P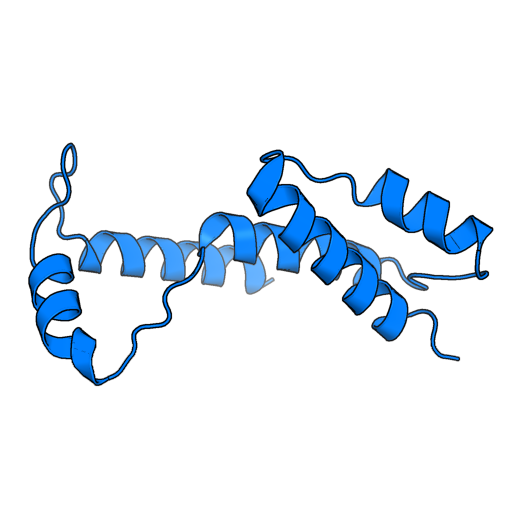rotein AF-A0ABD0RP88-F1 (afdb_monomer)

Radius of gyration: 17.72 Å; Cα contacts (8 Å, |Δi|>4): 78; chains: 1; bounding box: 37×26×50 Å

Foldseek 3Di:
DCAAVVLLVVQLVVQLVCCVPPVDHDSPVSQVVVCVVPNCRRPDPVSSVVSVLSNVCCSQLPDPDDDPVCVVVVVVQQQDADPPGPDGVVVVNVVSVVVSCVVPVD

Secondary structure (DSSP, 8-state):
--SSHHHHHHHHHHHHHHHHHHS---HHHHHHHHHHHSTTSS-SHHHHHHHHHHHHHHHHH------GGGHHHHHHHHTSPPTT-SS-HHHHHHHHHHHHHHHH--

Mean predicted aligned error: 4.16 Å

Solvent-accessible surface area (backbone atoms only — not comparable to full-atom values): 6191 Å² total; per-residue (Å²): 138,80,21,37,74,53,30,36,52,53,52,46,53,55,38,55,55,37,38,73,78,68,75,50,77,56,67,67,63,50,47,52,54,45,34,76,79,39,78,57,36,43,67,46,69,69,49,52,52,48,41,54,51,54,51,51,50,48,71,70,66,58,88,80,84,68,60,76,94,46,41,69,65,48,53,62,51,29,72,35,52,49,94,96,50,95,52,29,41,48,57,53,56,53,51,53,52,56,51,51,54,64,72,74,71,118

Structure (mmCIF, N/CA/C/O backbone):
data_AF-A0ABD0RP88-F1
#
_entry.id   AF-A0ABD0RP88-F1
#
loop_
_atom_site.group_PDB
_atom_site.id
_atom_site.type_symbol
_atom_site.label_atom_id
_atom_site.label_alt_id
_atom_site.label_comp_id
_atom_site.label_asym_id
_atom_site.label_entity_id
_atom_site.label_seq_id
_atom_site.pdbx_PDB_ins_code
_atom_site.Cartn_x
_atom_site.Cartn_y
_atom_site.Cartn_z
_atom_site.occupancy
_atom_site.B_iso_or_equiv
_atom_site.auth_seq_id
_atom_site.auth_comp_id
_atom_site.auth_asym_id
_atom_site.auth_atom_id
_atom_site.pdbx_PDB_model_num
ATOM 1 N N . ALA A 1 1 ? 8.579 10.418 -19.150 1.00 72.56 1 ALA A N 1
ATOM 2 C CA . ALA A 1 1 ? 8.750 8.967 -19.397 1.00 72.56 1 ALA A CA 1
ATOM 3 C C . ALA A 1 1 ? 7.524 8.141 -18.981 1.00 72.56 1 ALA A C 1
ATOM 5 O O . ALA A 1 1 ? 7.123 7.266 -19.740 1.00 72.56 1 ALA A O 1
ATOM 6 N N . GLY A 1 2 ? 6.905 8.421 -17.821 1.00 91.38 2 GLY A N 1
ATOM 7 C CA . GLY A 1 2 ? 5.638 7.782 -17.422 1.00 91.38 2 GLY A CA 1
ATOM 8 C C . GLY A 1 2 ? 5.774 6.317 -16.999 1.00 91.38 2 GLY A C 1
ATOM 9 O O . GLY A 1 2 ? 4.858 5.541 -17.224 1.00 91.38 2 GLY A O 1
ATOM 10 N N . VAL A 1 3 ? 6.935 5.929 -16.458 1.00 95.69 3 VAL A N 1
ATOM 11 C CA . VAL A 1 3 ? 7.241 4.534 -16.088 1.00 95.69 3 VAL A CA 1
ATOM 12 C C . VAL A 1 3 ? 7.748 4.380 -14.646 1.00 95.69 3 VAL A C 1
ATOM 14 O O . VAL A 1 3 ? 7.413 3.396 -14.004 1.00 95.69 3 VAL A O 1
ATOM 17 N N . GLY A 1 4 ? 8.464 5.374 -14.094 1.00 97.25 4 GLY A N 1
ATOM 18 C CA . GLY A 1 4 ? 8.904 5.389 -12.689 1.00 97.25 4 GLY A CA 1
ATOM 19 C C . GLY A 1 4 ? 7.756 5.630 -11.703 1.00 97.25 4 GLY A C 1
ATOM 20 O O . GLY A 1 4 ? 7.083 4.689 -11.302 1.00 97.25 4 GLY A O 1
ATOM 21 N N . ARG A 1 5 ? 7.456 6.899 -11.372 1.00 97.62 5 ARG A N 1
ATOM 22 C CA . ARG A 1 5 ? 6.342 7.263 -10.462 1.00 97.62 5 ARG A CA 1
ATOM 23 C C . ARG A 1 5 ? 4.981 6.699 -10.886 1.00 97.62 5 ARG A C 1
ATOM 25 O O . ARG A 1 5 ? 4.206 6.273 -10.042 1.00 97.62 5 ARG A O 1
ATOM 32 N N . THR A 1 6 ? 4.703 6.670 -12.192 1.00 98.00 6 THR A N 1
ATOM 33 C CA . THR A 1 6 ? 3.498 6.023 -12.739 1.00 98.00 6 THR A CA 1
ATOM 34 C C . THR A 1 6 ? 3.466 4.534 -12.398 1.00 98.00 6 THR A C 1
ATOM 36 O O . THR A 1 6 ? 2.414 4.021 -12.045 1.00 98.00 6 THR A O 1
ATOM 39 N N . GLY A 1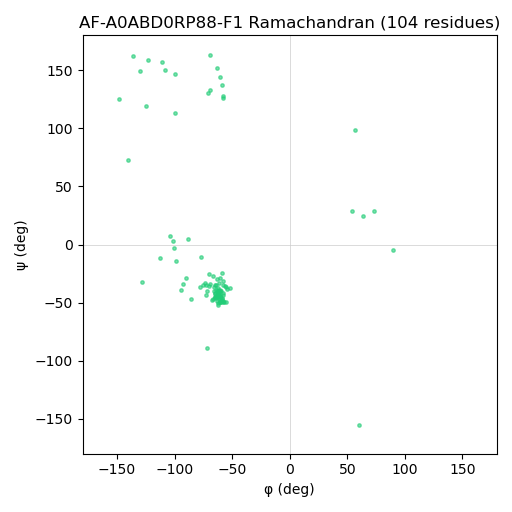 7 ? 4.613 3.850 -12.462 1.00 98.25 7 GLY A N 1
ATOM 40 C CA . GLY A 1 7 ? 4.726 2.459 -12.043 1.00 98.25 7 GLY A CA 1
ATOM 41 C C . GLY A 1 7 ? 4.476 2.274 -10.555 1.00 98.25 7 GLY A C 1
ATOM 42 O O . GLY A 1 7 ? 3.685 1.410 -10.204 1.00 98.25 7 GLY A O 1
ATOM 43 N N . CYS A 1 8 ? 5.054 3.125 -9.701 1.00 98.50 8 CYS A N 1
ATOM 44 C CA . CYS A 1 8 ? 4.785 3.089 -8.261 1.00 98.50 8 CYS A CA 1
ATOM 45 C C . CYS A 1 8 ? 3.289 3.202 -7.962 1.00 98.50 8 CYS A C 1
ATOM 47 O O . CYS A 1 8 ? 2.751 2.367 -7.247 1.00 98.50 8 CYS A O 1
ATOM 49 N N . PHE A 1 9 ? 2.616 4.190 -8.559 1.00 98.50 9 PHE A N 1
ATOM 50 C CA . PHE A 1 9 ? 1.183 4.398 -8.354 1.00 98.50 9 PHE A CA 1
ATOM 51 C C . PHE A 1 9 ? 0.356 3.167 -8.748 1.00 98.50 9 PHE A C 1
ATOM 53 O O . PHE A 1 9 ? -0.459 2.709 -7.956 1.00 98.50 9 PHE A O 1
ATOM 60 N N . ILE A 1 10 ? 0.599 2.601 -9.937 1.00 98.50 10 ILE A N 1
ATOM 61 C CA . ILE A 1 10 ? -0.144 1.428 -10.424 1.00 98.50 10 ILE A CA 1
ATOM 62 C C . ILE A 1 10 ? 0.079 0.212 -9.515 1.00 98.50 10 ILE A C 1
ATOM 64 O O . ILE A 1 10 ? -0.880 -0.474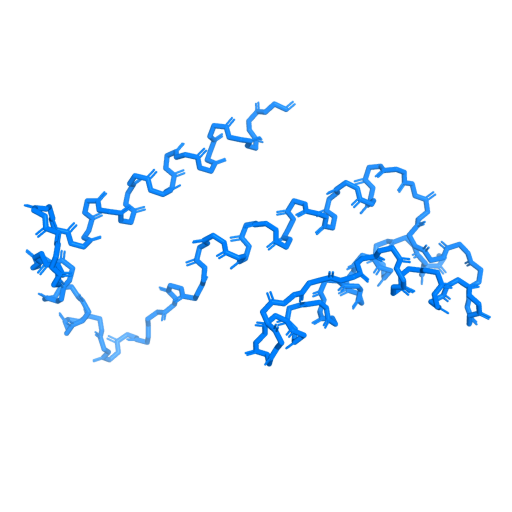 -9.176 1.00 98.50 10 ILE A O 1
ATOM 68 N N . VAL A 1 11 ? 1.327 -0.057 -9.108 1.00 98.62 11 VAL A N 1
ATOM 69 C CA . VAL A 1 11 ? 1.634 -1.212 -8.248 1.00 98.62 11 VAL A CA 1
ATOM 70 C C . VAL A 1 11 ? 0.980 -1.055 -6.879 1.00 98.62 11 VAL A C 1
ATOM 72 O O . VAL A 1 11 ? 0.374 -2.006 -6.393 1.00 98.62 11 VAL A O 1
ATOM 75 N N . ILE A 1 12 ? 1.086 0.128 -6.264 1.00 98.69 12 ILE A N 1
ATOM 76 C CA . ILE A 1 12 ? 0.484 0.395 -4.952 1.00 98.69 12 ILE A CA 1
ATOM 77 C C . ILE A 1 12 ? -1.033 0.215 -5.034 1.00 98.69 12 ILE A C 1
ATOM 79 O O . ILE A 1 12 ? -1.585 -0.537 -4.240 1.00 98.69 12 ILE A O 1
ATOM 83 N N . ASP A 1 13 ? -1.697 0.819 -6.021 1.00 98.62 13 ASP A N 1
ATOM 84 C CA . ASP A 1 13 ? -3.148 0.697 -6.207 1.00 98.62 13 ASP A CA 1
ATOM 85 C C . ASP A 1 13 ? -3.592 -0.769 -6.372 1.00 98.62 13 ASP A C 1
ATOM 87 O O . ASP A 1 13 ? -4.448 -1.260 -5.631 1.00 98.62 13 ASP A O 1
ATOM 91 N N . ALA A 1 14 ? -2.927 -1.515 -7.262 1.00 98.50 14 ALA A N 1
ATOM 92 C CA . ALA A 1 14 ? -3.235 -2.922 -7.496 1.00 98.50 14 ALA A CA 1
ATOM 93 C C . ALA A 1 14 ? -3.018 -3.791 -6.245 1.00 98.50 14 ALA A C 1
ATOM 95 O O . ALA A 1 14 ? -3.805 -4.702 -5.971 1.00 98.50 14 ALA A O 1
ATOM 96 N N . MET A 1 15 ? -1.957 -3.531 -5.478 1.00 98.62 15 MET A N 1
ATOM 97 C CA . MET A 1 15 ? -1.657 -4.290 -4.263 1.00 98.62 15 MET A CA 1
ATOM 98 C C . MET A 1 15 ? -2.572 -3.914 -3.097 1.00 98.62 15 MET A C 1
ATOM 100 O O . MET A 1 15 ? -2.977 -4.807 -2.355 1.00 98.62 15 MET A O 1
ATOM 104 N N . LEU A 1 16 ? -2.975 -2.647 -2.966 1.00 98.12 16 LEU A N 1
ATOM 105 C CA . LEU A 1 16 ? -3.991 -2.236 -1.995 1.00 98.12 16 LEU A CA 1
ATOM 106 C C . LEU A 1 16 ? -5.328 -2.926 -2.271 1.00 98.12 16 LEU A C 1
ATOM 108 O O . LEU A 1 16 ? -5.975 -3.401 -1.336 1.00 98.12 16 LEU A O 1
ATOM 112 N N . GLU A 1 17 ? -5.736 -3.026 -3.538 1.00 98.19 17 GLU A N 1
ATOM 113 C CA . GLU A 1 17 ? -6.949 -3.759 -3.901 1.00 9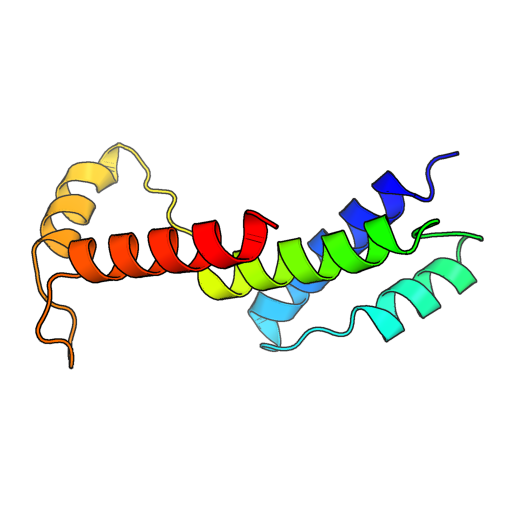8.19 17 GLU A CA 1
ATOM 114 C C . GLU A 1 17 ? -6.810 -5.253 -3.588 1.00 98.19 17 GLU A C 1
ATOM 116 O O . GLU A 1 17 ? -7.681 -5.837 -2.942 1.00 98.19 17 GLU A O 1
ATOM 121 N N . ARG A 1 18 ? -5.673 -5.864 -3.934 1.00 98.06 18 ARG A N 1
ATOM 122 C CA . ARG A 1 18 ? -5.391 -7.267 -3.601 1.00 98.06 18 ARG A CA 1
ATOM 123 C C . ARG A 1 18 ? -5.438 -7.535 -2.095 1.00 98.06 18 ARG A C 1
ATOM 125 O O . ARG A 1 18 ? -6.040 -8.519 -1.667 1.00 98.06 18 ARG A O 1
ATOM 132 N N . MET A 1 19 ? -4.866 -6.658 -1.274 1.00 96.94 19 MET A N 1
ATOM 133 C CA . MET A 1 19 ? -4.875 -6.796 0.187 1.00 96.94 19 MET A CA 1
ATOM 134 C C . MET A 1 19 ? -6.289 -6.800 0.783 1.00 96.94 19 MET A C 1
ATOM 136 O O . MET A 1 19 ? -6.514 -7.430 1.825 1.00 96.94 19 MET A O 1
ATOM 140 N N . LYS A 1 20 ? -7.261 -6.133 0.144 1.00 95.25 20 LYS A N 1
ATOM 141 C CA . LYS A 1 20 ? -8.663 -6.167 0.590 1.00 95.25 20 LYS A CA 1
ATOM 142 C C . LYS A 1 20 ? -9.252 -7.573 0.466 1.00 95.25 20 LYS A C 1
ATOM 144 O O . LYS A 1 20 ? -9.919 -8.008 1.404 1.00 95.25 20 LYS A O 1
ATOM 149 N N . HIS A 1 21 ? -8.954 -8.275 -0.629 1.00 96.06 21 HIS A N 1
ATOM 150 C CA . HIS A 1 21 ? -9.568 -9.566 -0.973 1.00 96.06 21 HIS A CA 1
ATOM 151 C C . HIS A 1 21 ? -8.757 -10.782 -0.518 1.00 96.06 21 HIS A C 1
ATOM 153 O O . HIS A 1 21 ? -9.331 -11.756 -0.042 1.00 96.06 21 HIS A O 1
ATOM 159 N N . GLU A 1 22 ? -7.430 -10.730 -0.632 1.00 96.44 22 GLU A N 1
ATOM 160 C CA . GLU A 1 22 ? -6.562 -11.907 -0.482 1.00 96.44 22 GLU A CA 1
ATOM 161 C C . GLU A 1 22 ? -5.660 -11.864 0.754 1.00 96.44 22 GLU A C 1
ATOM 163 O O . GLU A 1 22 ? -5.030 -12.868 1.074 1.00 96.44 22 GLU A O 1
ATOM 168 N N . LYS A 1 23 ? -5.559 -10.716 1.442 1.00 94.25 23 LYS A N 1
ATOM 169 C CA . LYS A 1 23 ? -4.630 -10.511 2.575 1.00 94.25 23 LYS A CA 1
ATOM 170 C C . LYS A 1 23 ? -3.166 -10.846 2.241 1.00 94.25 23 LYS A C 1
ATOM 172 O O . LYS A 1 23 ? -2.390 -11.206 3.119 1.00 94.25 23 LYS A O 1
ATOM 177 N N . THR A 1 24 ? -2.785 -10.700 0.973 1.00 97.19 24 THR A N 1
ATOM 178 C CA . THR A 1 24 ? -1.428 -10.931 0.465 1.00 97.19 24 THR A CA 1
ATOM 179 C C . THR A 1 24 ? -1.011 -9.816 -0.491 1.00 97.19 24 THR A C 1
ATOM 181 O O . THR A 1 24 ? -1.849 -9.071 -1.004 1.00 97.19 24 THR A O 1
ATOM 184 N N . VAL A 1 25 ? 0.297 -9.708 -0.732 1.00 97.94 25 VAL A N 1
ATOM 185 C CA . VAL A 1 25 ? 0.898 -8.827 -1.742 1.00 97.94 25 VAL A CA 1
ATOM 186 C C . VAL A 1 25 ? 1.876 -9.624 -2.603 1.00 97.94 25 VAL A C 1
ATOM 188 O O . VAL A 1 25 ? 2.506 -10.563 -2.123 1.00 97.94 25 VAL A O 1
ATOM 191 N N . ASP A 1 26 ? 2.024 -9.233 -3.867 1.00 98.38 26 ASP A N 1
ATOM 192 C CA . ASP A 1 26 ? 3.029 -9.770 -4.793 1.00 98.38 26 ASP A CA 1
ATOM 193 C C . ASP A 1 26 ? 3.608 -8.635 -5.642 1.00 98.38 26 ASP A C 1
ATOM 195 O O . ASP A 1 26 ? 3.300 -8.461 -6.824 1.00 98.38 26 ASP A O 1
ATOM 199 N N . ILE A 1 27 ? 4.423 -7.807 -4.993 1.00 98.62 27 ILE A N 1
ATOM 200 C CA . ILE A 1 27 ? 5.040 -6.628 -5.611 1.00 98.62 27 ILE A CA 1
ATOM 201 C C . ILE A 1 27 ? 5.968 -7.062 -6.754 1.00 98.62 27 ILE A C 1
ATOM 203 O O . ILE A 1 27 ? 5.920 -6.495 -7.846 1.00 98.62 27 ILE A O 1
ATOM 207 N N . TYR A 1 28 ? 6.766 -8.111 -6.529 1.00 98.62 28 TYR A N 1
ATOM 208 C CA . TYR A 1 28 ? 7.704 -8.639 -7.517 1.00 98.62 28 TYR A CA 1
ATOM 209 C C . TYR A 1 28 ? 6.988 -9.150 -8.771 1.00 98.62 28 TYR A C 1
ATOM 211 O O . TYR A 1 28 ? 7.329 -8.744 -9.889 1.00 98.62 28 TYR A O 1
ATOM 219 N N . GLY A 1 29 ? 5.986 -10.018 -8.602 1.00 98.50 29 GLY A N 1
ATOM 220 C CA . GLY A 1 29 ? 5.220 -10.569 -9.713 1.00 98.50 29 GLY A CA 1
ATOM 221 C C . GLY A 1 29 ? 4.483 -9.479 -10.486 1.00 98.50 29 GLY A C 1
ATOM 222 O O . GLY A 1 29 ? 4.509 -9.472 -11.721 1.00 98.50 29 GLY A O 1
ATOM 223 N N . HIS A 1 30 ? 3.913 -8.492 -9.787 1.00 98.56 30 HIS A N 1
ATOM 224 C CA . HIS A 1 30 ? 3.202 -7.393 -10.436 1.00 98.56 30 HIS A CA 1
ATOM 225 C C . HIS A 1 30 ? 4.138 -6.480 -11.245 1.00 98.56 30 HIS A C 1
ATOM 227 O O . HIS A 1 30 ? 3.875 -6.224 -12.422 1.00 98.56 30 HIS A O 1
ATOM 233 N N . VAL A 1 31 ? 5.274 -6.053 -10.679 1.00 98.50 31 VAL A N 1
ATOM 234 C CA . VAL A 1 31 ? 6.282 -5.254 -11.406 1.00 98.50 31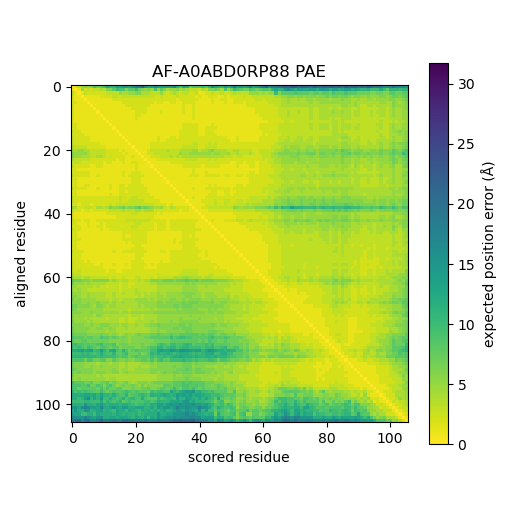 VAL A CA 1
ATOM 235 C C . VAL A 1 31 ? 6.834 -6.025 -12.608 1.00 98.50 31 VAL A C 1
ATOM 237 O O . VAL A 1 31 ? 7.015 -5.449 -13.683 1.00 98.50 31 VAL A O 1
ATOM 240 N N . THR A 1 32 ? 7.054 -7.334 -12.463 1.00 98.44 32 THR A N 1
ATOM 241 C CA . THR A 1 32 ? 7.508 -8.207 -13.556 1.00 98.44 32 THR A CA 1
ATOM 242 C C . THR A 1 32 ? 6.489 -8.244 -14.698 1.00 98.44 32 THR A C 1
ATOM 244 O O . THR A 1 32 ? 6.855 -8.024 -15.855 1.00 98.44 32 THR A O 1
ATOM 247 N N . CYS A 1 33 ? 5.202 -8.428 -14.384 1.00 98.38 33 CYS A N 1
ATOM 248 C CA . CYS A 1 33 ? 4.112 -8.383 -15.363 1.00 98.38 33 CYS A CA 1
ATOM 249 C C . CYS A 1 33 ? 4.023 -7.017 -16.065 1.00 98.38 33 CYS A C 1
ATOM 251 O O . CYS A 1 33 ? 3.924 -6.943 -17.290 1.00 98.38 33 CYS A O 1
ATOM 253 N N . MET A 1 34 ? 4.131 -5.920 -15.314 1.00 98.38 34 MET A N 1
ATOM 254 C CA . MET A 1 34 ? 4.103 -4.570 -15.881 1.00 98.38 34 MET A CA 1
ATOM 255 C C . MET A 1 34 ? 5.268 -4.308 -16.836 1.00 98.38 34 MET A C 1
ATOM 257 O O . MET A 1 34 ? 5.075 -3.688 -17.884 1.00 98.38 34 MET A O 1
ATOM 261 N N . ARG A 1 35 ? 6.470 -4.800 -16.513 1.00 98.19 35 ARG A N 1
ATOM 262 C CA . ARG A 1 35 ? 7.650 -4.664 -17.380 1.00 98.19 35 ARG A CA 1
ATOM 263 C C . ARG A 1 35 ? 7.520 -5.441 -18.690 1.00 98.19 35 ARG A C 1
ATOM 265 O O . ARG A 1 35 ? 8.093 -5.005 -19.682 1.00 98.19 35 ARG A O 1
ATOM 272 N N . ALA A 1 36 ? 6.733 -6.518 -18.721 1.00 98.00 36 ALA A N 1
ATOM 273 C CA . ALA A 1 36 ? 6.400 -7.221 -19.961 1.00 98.00 36 ALA A CA 1
ATOM 274 C C . ALA A 1 36 ? 5.461 -6.411 -20.878 1.00 98.00 36 ALA A C 1
ATOM 276 O O . ALA A 1 36 ? 5.477 -6.600 -22.091 1.00 98.00 36 ALA A O 1
ATOM 277 N N . GLN A 1 37 ? 4.660 -5.497 -20.318 1.00 97.12 37 GLN A N 1
ATOM 278 C CA . GLN A 1 37 ? 3.731 -4.645 -21.076 1.00 97.12 37 GLN A CA 1
ATOM 279 C C . GLN A 1 37 ? 4.356 -3.301 -21.475 1.00 97.12 37 GLN A C 1
ATOM 281 O O . GLN A 1 37 ? 4.052 -2.756 -22.538 1.00 97.12 37 GLN A O 1
ATOM 286 N N . ARG A 1 38 ? 5.230 -2.743 -20.628 1.00 96.38 38 ARG A N 1
ATOM 287 C CA . ARG A 1 38 ? 5.944 -1.488 -20.880 1.00 96.38 38 ARG A CA 1
ATOM 288 C C . ARG A 1 38 ? 7.315 -1.519 -20.214 1.00 96.38 38 ARG A C 1
ATOM 290 O O . ARG A 1 38 ? 7.428 -1.697 -19.007 1.00 96.38 38 ARG A O 1
ATOM 297 N N . ASN A 1 39 ? 8.370 -1.286 -20.988 1.00 92.88 39 ASN A N 1
ATOM 298 C CA . ASN A 1 39 ? 9.731 -1.346 -20.459 1.00 92.88 39 ASN A CA 1
ATOM 299 C C . ASN A 1 39 ? 9.958 -0.328 -19.327 1.00 92.88 39 ASN A C 1
ATOM 301 O O . ASN A 1 39 ? 9.475 0.805 -19.379 1.00 92.88 39 ASN A O 1
ATOM 305 N N . TYR A 1 40 ? 10.757 -0.737 -18.338 1.00 94.25 40 TYR A N 1
ATOM 306 C CA . TYR A 1 40 ? 11.216 0.091 -17.216 1.00 94.25 40 TYR A CA 1
ATOM 307 C C . TYR A 1 40 ? 10.121 0.600 -16.262 1.00 94.25 40 TYR A C 1
ATOM 309 O O . TYR A 1 40 ? 10.327 1.614 -15.596 1.00 94.25 40 TYR A O 1
ATOM 317 N N . MET A 1 41 ? 8.969 -0.077 -16.158 1.00 98.25 41 MET A N 1
ATOM 318 C CA . MET A 1 41 ? 8.025 0.203 -15.066 1.00 98.25 41 MET A CA 1
ATOM 319 C C . MET A 1 41 ? 8.718 0.001 -13.712 1.00 98.25 41 MET A C 1
ATOM 321 O O . MET A 1 41 ? 9.332 -1.049 -13.503 1.00 98.25 41 MET A O 1
ATOM 325 N N . VAL A 1 42 ? 8.628 1.015 -12.838 1.00 97.88 42 VAL A N 1
ATOM 326 C CA . VAL A 1 42 ? 9.445 1.183 -11.618 1.00 97.88 42 VAL A CA 1
ATOM 327 C C . VAL A 1 42 ? 10.939 1.193 -11.971 1.00 97.88 42 VAL A C 1
ATOM 329 O O . VAL A 1 42 ? 11.544 0.151 -12.223 1.00 97.88 42 VAL A O 1
ATOM 332 N N . GLN A 1 43 ? 11.534 2.382 -12.067 1.00 97.56 43 GLN A N 1
ATOM 333 C CA . GLN A 1 43 ? 12.843 2.568 -12.712 1.00 97.56 43 GLN A CA 1
ATOM 334 C C . GLN A 1 43 ? 14.033 2.430 -11.770 1.00 97.56 43 GLN A C 1
ATOM 336 O O . GLN A 1 43 ? 15.121 2.097 -12.231 1.00 97.56 43 GLN A O 1
ATOM 341 N N . THR A 1 44 ? 13.845 2.738 -10.492 1.00 97.94 44 THR A N 1
ATOM 342 C CA . THR A 1 44 ? 14.927 2.783 -9.507 1.00 97.94 44 THR A CA 1
ATOM 343 C C . THR A 1 44 ? 14.629 1.853 -8.344 1.00 97.94 44 THR A C 1
ATOM 345 O O . THR A 1 44 ? 13.476 1.496 -8.099 1.00 97.94 44 THR A O 1
ATOM 348 N N . GLU A 1 45 ? 15.679 1.468 -7.629 1.00 97.75 45 GLU A N 1
ATOM 349 C CA . GLU A 1 45 ? 15.564 0.697 -6.395 1.00 97.75 45 GLU A CA 1
ATOM 350 C C . GLU A 1 45 ? 14.771 1.467 -5.335 1.00 97.75 45 GLU A C 1
ATOM 352 O O . GLU A 1 45 ? 13.802 0.928 -4.815 1.00 97.75 45 GLU A O 1
ATOM 357 N N . ASP A 1 46 ? 15.055 2.757 -5.138 1.00 97.56 46 ASP A N 1
ATOM 358 C CA . ASP A 1 46 ? 14.313 3.614 -4.198 1.00 97.56 46 ASP A CA 1
ATOM 359 C C . ASP A 1 46 ? 12.801 3.631 -4.472 1.00 97.56 46 ASP A C 1
ATOM 361 O O . ASP A 1 46 ? 11.986 3.642 -3.558 1.00 97.56 46 ASP A O 1
ATOM 365 N N . GLN A 1 47 ? 12.395 3.590 -5.746 1.00 98.19 47 GLN A N 1
ATOM 366 C CA . GLN A 1 47 ? 10.982 3.501 -6.122 1.00 98.19 47 GLN A CA 1
ATOM 367 C C . GLN A 1 47 ? 10.368 2.149 -5.762 1.00 98.19 47 GLN A C 1
ATOM 369 O O . GLN A 1 47 ? 9.179 2.083 -5.460 1.00 98.19 47 GLN A O 1
ATOM 374 N N . TYR A 1 48 ? 11.155 1.079 -5.842 1.00 98.44 48 TYR A N 1
ATOM 375 C CA . TYR A 1 48 ? 10.733 -0.259 -5.455 1.00 98.44 48 TYR A CA 1
ATOM 376 C C . TYR A 1 48 ? 10.627 -0.377 -3.927 1.00 98.44 48 TYR A C 1
ATOM 378 O O . TYR A 1 48 ? 9.617 -0.875 -3.435 1.00 98.44 48 TYR A O 1
ATOM 386 N N . ILE A 1 49 ? 11.600 0.166 -3.187 1.00 97.50 49 ILE A N 1
ATOM 387 C CA . ILE A 1 49 ? 11.578 0.284 -1.719 1.00 97.50 49 ILE A CA 1
ATOM 388 C C . ILE A 1 49 ? 10.343 1.070 -1.271 1.00 97.50 49 ILE A C 1
ATOM 390 O O . ILE A 1 49 ? 9.553 0.566 -0.477 1.00 97.50 49 ILE A O 1
ATOM 394 N N . PHE A 1 50 ? 10.095 2.232 -1.878 1.00 97.00 50 PHE A N 1
ATOM 395 C CA . PHE A 1 50 ? 8.934 3.062 -1.559 1.00 97.00 50 PHE A CA 1
ATOM 396 C C . PHE A 1 50 ? 7.594 2.321 -1.720 1.00 97.00 50 PHE A C 1
ATOM 398 O O . PHE A 1 50 ? 6.666 2.527 -0.944 1.00 97.00 50 PHE A O 1
ATOM 405 N N . ILE A 1 51 ? 7.464 1.430 -2.710 1.00 98.56 51 ILE A N 1
ATOM 406 C CA . ILE A 1 51 ? 6.244 0.620 -2.878 1.00 98.56 51 ILE A CA 1
ATOM 407 C C . ILE A 1 51 ? 6.050 -0.326 -1.686 1.00 98.56 51 ILE A C 1
ATOM 409 O O . ILE A 1 51 ? 4.926 -0.474 -1.205 1.00 98.56 51 ILE A O 1
ATOM 413 N N . HIS A 1 52 ? 7.123 -0.964 -1.212 1.00 97.81 52 HIS A N 1
ATOM 414 C CA . HIS A 1 52 ? 7.069 -1.822 -0.028 1.00 97.81 52 HIS A CA 1
ATOM 415 C C . HIS A 1 52 ? 6.680 -1.025 1.221 1.00 97.81 52 HIS A C 1
ATOM 417 O O . HIS A 1 52 ? 5.807 -1.462 1.969 1.00 97.81 52 HIS A O 1
ATOM 423 N N . GLU A 1 53 ? 7.282 0.146 1.411 1.00 96.00 53 GLU A N 1
ATOM 424 C CA . GLU A 1 53 ? 6.999 1.058 2.523 1.00 96.00 53 GLU A CA 1
ATOM 425 C C . GLU A 1 53 ? 5.540 1.522 2.531 1.00 96.00 53 GLU A C 1
ATOM 427 O O . GLU A 1 53 ? 4.848 1.364 3.536 1.00 96.00 53 GLU A O 1
ATOM 432 N N . ALA A 1 54 ? 5.035 1.992 1.388 1.00 96.38 54 ALA A N 1
ATOM 433 C CA . ALA A 1 54 ? 3.657 2.455 1.255 1.00 96.38 54 ALA A CA 1
ATOM 434 C C . ALA A 1 54 ? 2.633 1.343 1.546 1.00 96.38 54 ALA A C 1
ATOM 436 O O . ALA A 1 54 ? 1.612 1.575 2.196 1.00 96.38 54 ALA A O 1
ATOM 437 N N . LEU A 1 55 ? 2.895 0.117 1.080 1.00 97.12 55 LEU A N 1
ATOM 438 C CA . LEU A 1 55 ? 2.011 -1.023 1.333 1.00 97.12 55 LEU A CA 1
ATOM 439 C C . LEU A 1 55 ? 2.087 -1.505 2.784 1.00 97.12 55 LEU A C 1
ATOM 441 O O . LEU A 1 55 ? 1.062 -1.903 3.339 1.00 97.12 55 LEU A O 1
ATOM 445 N N . LEU A 1 56 ? 3.265 -1.443 3.409 1.00 95.00 56 LEU A N 1
ATOM 446 C CA . LEU A 1 56 ? 3.433 -1.737 4.830 1.00 95.00 56 LEU A CA 1
ATOM 447 C C . LEU A 1 56 ? 2.679 -0.726 5.701 1.00 95.00 56 LEU A C 1
ATOM 449 O O . LEU A 1 56 ? 1.981 -1.130 6.634 1.00 95.00 56 LEU A O 1
ATOM 453 N N . GLU A 1 57 ? 2.772 0.566 5.383 1.00 93.88 57 GLU A N 1
ATOM 454 C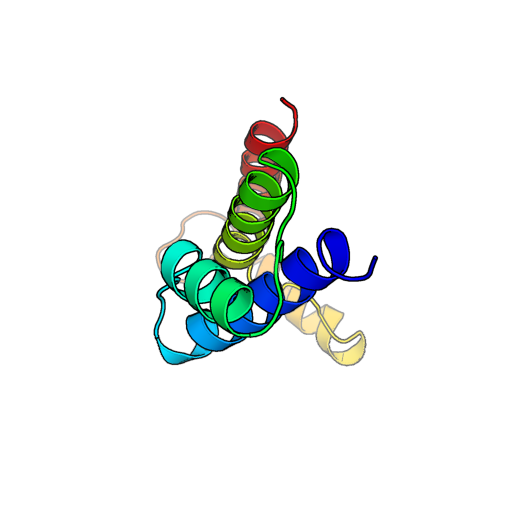 CA . GLU A 1 57 ? 2.023 1.613 6.080 1.00 93.88 57 GLU A CA 1
ATOM 455 C C . GLU A 1 57 ? 0.517 1.362 5.966 1.00 93.88 57 GLU A C 1
ATOM 457 O O . GLU A 1 57 ? -0.178 1.285 6.979 1.00 93.88 57 GLU A O 1
ATOM 462 N N . ALA A 1 58 ? 0.014 1.117 4.753 1.00 94.06 58 ALA A N 1
ATOM 463 C CA . ALA A 1 58 ? -1.401 0.832 4.542 1.00 94.06 58 ALA A CA 1
ATOM 464 C C . ALA A 1 58 ? -1.876 -0.448 5.258 1.00 94.06 58 ALA A C 1
ATOM 466 O O . ALA A 1 58 ? -2.992 -0.481 5.782 1.00 94.06 58 ALA A O 1
ATOM 467 N N . ALA A 1 59 ? -1.039 -1.492 5.310 1.00 93.19 59 ALA A N 1
ATOM 468 C CA . ALA A 1 59 ? -1.327 -2.724 6.048 1.00 93.19 59 ALA A CA 1
ATOM 469 C C . ALA A 1 59 ? -1.416 -2.492 7.562 1.00 93.19 59 ALA A C 1
ATOM 471 O O . ALA A 1 59 ? -2.198 -3.159 8.239 1.00 93.19 59 ALA A O 1
ATOM 472 N N . THR A 1 60 ? -0.603 -1.569 8.075 1.00 92.06 60 THR A N 1
ATOM 473 C CA . THR A 1 60 ? -0.460 -1.305 9.509 1.00 92.06 60 THR A CA 1
ATOM 474 C C . THR A 1 60 ? -1.518 -0.326 10.013 1.00 92.06 60 THR A C 1
ATOM 476 O O . THR A 1 60 ? -2.149 -0.582 11.035 1.00 92.06 60 THR A O 1
ATOM 479 N N . CYS A 1 61 ? -1.736 0.778 9.295 1.00 91.50 61 CYS A N 1
ATOM 480 C CA . CYS A 1 61 ? -2.675 1.834 9.681 1.00 91.50 61 CYS A CA 1
ATOM 481 C C . CYS A 1 61 ? -4.134 1.475 9.390 1.00 91.50 61 CYS A C 1
ATOM 483 O O . CYS A 1 61 ? -5.033 1.869 10.133 1.00 91.50 61 CYS A O 1
ATOM 485 N N . GLY A 1 62 ? -4.393 0.772 8.284 1.00 90.00 62 GLY A N 1
ATOM 486 C CA . GLY A 1 62 ? -5.748 0.649 7.754 1.00 90.00 62 GLY A CA 1
ATOM 487 C C . GLY A 1 62 ? -6.365 2.011 7.394 1.00 90.00 62 GLY A C 1
ATOM 488 O O . GLY A 1 62 ? -5.660 2.972 7.099 1.00 90.00 62 GLY A O 1
ATOM 489 N N . ASN A 1 63 ? -7.700 2.088 7.388 1.00 91.81 63 ASN A N 1
ATOM 490 C CA . ASN A 1 63 ? -8.428 3.334 7.135 1.00 91.81 63 ASN A CA 1
ATOM 491 C C . ASN A 1 63 ? -8.905 3.960 8.453 1.00 91.81 63 ASN A C 1
ATOM 493 O O . ASN A 1 63 ? -9.801 3.417 9.102 1.00 91.81 63 ASN A O 1
ATOM 497 N N . THR A 1 64 ? -8.343 5.116 8.799 1.00 93.88 64 THR A N 1
ATOM 498 C CA . THR A 1 64 ? -8.685 5.901 9.996 1.00 93.88 64 THR A CA 1
ATOM 499 C C . THR A 1 64 ? -9.546 7.131 9.680 1.00 93.88 64 THR A C 1
ATOM 501 O O . THR A 1 64 ? -9.817 7.943 10.563 1.00 93.88 64 THR A O 1
ATOM 504 N N . GLU A 1 65 ? -10.020 7.291 8.438 1.00 95.56 65 GLU A N 1
ATOM 505 C CA . GLU A 1 65 ? -10.891 8.406 8.062 1.00 95.56 65 GLU A CA 1
ATOM 506 C C . GLU A 1 65 ? -12.281 8.294 8.704 1.00 95.56 65 GLU A C 1
ATOM 508 O O . GLU A 1 65 ? -12.963 7.267 8.631 1.00 95.56 65 GLU A O 1
ATOM 513 N N . VAL A 1 66 ? -12.752 9.403 9.283 1.00 96.81 66 VAL A N 1
ATOM 514 C CA . VAL A 1 66 ? -14.053 9.474 9.954 1.00 96.81 66 VAL A CA 1
ATOM 515 C C . VAL A 1 66 ? -14.890 10.606 9.362 1.00 96.81 66 VAL A C 1
ATOM 517 O O . VAL A 1 66 ? -14.518 11.775 9.476 1.00 96.81 66 VAL A O 1
ATOM 520 N N . PRO A 1 67 ? -16.069 10.313 8.779 1.00 97.50 67 PRO A N 1
ATOM 521 C CA . PRO A 1 67 ? -17.001 11.355 8.364 1.00 97.50 67 PRO A CA 1
ATOM 522 C C . PRO A 1 67 ? -17.412 12.226 9.557 1.00 97.50 67 PRO A C 1
ATOM 524 O O . PRO A 1 67 ? -17.773 11.689 10.602 1.00 97.50 67 PRO A O 1
ATOM 527 N N . ALA A 1 68 ? -17.466 13.552 9.391 1.00 97.88 68 ALA A N 1
ATOM 528 C CA . ALA A 1 68 ? -17.750 14.491 10.488 1.00 97.88 68 ALA A CA 1
ATOM 529 C C . ALA A 1 68 ? -19.027 14.155 11.286 1.00 97.88 68 ALA A C 1
ATOM 531 O O . ALA A 1 68 ? -19.039 14.236 12.512 1.00 97.88 68 ALA A O 1
ATOM 532 N N . ARG A 1 69 ? -20.084 13.682 10.607 1.00 97.75 69 ARG A N 1
ATOM 533 C CA . ARG A 1 69 ? -21.339 13.227 11.242 1.00 97.75 69 ARG A CA 1
ATOM 534 C C . ARG A 1 69 ? -21.157 12.077 12.244 1.00 97.75 69 ARG A C 1
ATOM 536 O O . ARG A 1 69 ? -21.975 11.915 13.140 1.00 97.75 69 ARG A O 1
ATOM 543 N N . ASN A 1 70 ? -20.095 11.290 12.090 1.00 97.81 70 ASN A N 1
ATOM 544 C CA . ASN A 1 70 ? -19.769 10.141 12.928 1.00 97.81 70 ASN A CA 1
ATOM 545 C C . ASN A 1 70 ? -18.684 10.461 13.968 1.00 97.81 70 ASN A C 1
ATOM 547 O O . ASN A 1 70 ? -18.365 9.591 14.776 1.00 97.81 70 ASN A O 1
ATOM 551 N N . LEU A 1 71 ? -18.126 11.678 13.974 1.00 97.19 71 LEU A N 1
ATOM 552 C CA . LEU A 1 71 ? -16.967 12.028 14.797 1.00 97.19 71 LEU A CA 1
ATOM 553 C C . LEU A 1 71 ? -17.231 11.828 16.292 1.00 97.19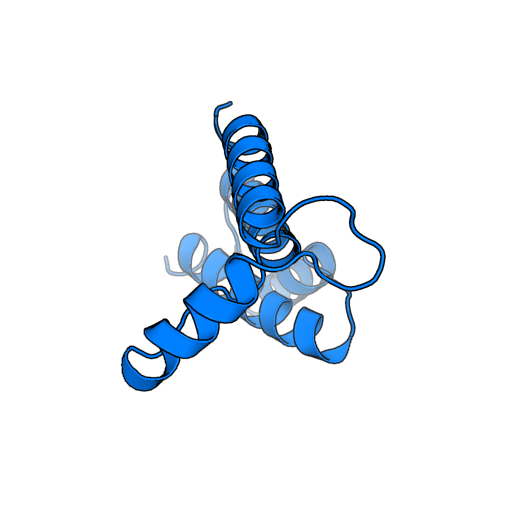 71 LEU A C 1
ATOM 555 O O . LEU A 1 71 ? -16.433 11.193 16.972 1.00 97.19 71 LEU A O 1
ATOM 559 N N . TYR A 1 72 ? -18.376 12.298 16.799 1.00 97.38 72 TYR A N 1
ATOM 560 C CA . TYR A 1 72 ? -18.726 12.130 18.214 1.00 97.38 72 TYR A CA 1
ATOM 561 C C . TYR A 1 72 ? -18.793 10.650 18.612 1.00 97.38 72 TYR A C 1
ATOM 563 O O . TYR A 1 72 ? -18.190 10.240 19.601 1.00 97.38 72 TYR A O 1
ATOM 571 N N . ALA A 1 73 ? -19.475 9.830 17.808 1.00 97.38 73 ALA A N 1
ATOM 572 C CA . ALA A 1 73 ? -19.585 8.396 18.054 1.00 97.38 73 ALA A CA 1
ATOM 573 C C . ALA A 1 73 ? -18.226 7.687 17.961 1.00 97.38 73 ALA A C 1
ATOM 575 O O . ALA A 1 73 ? -17.976 6.744 18.707 1.00 97.38 73 ALA A O 1
ATOM 576 N N . HIS A 1 74 ? -17.345 8.132 17.065 1.00 96.81 74 HIS A N 1
ATOM 577 C CA . HIS A 1 74 ? -15.991 7.603 16.956 1.00 96.81 74 HIS A CA 1
ATOM 578 C C . HIS A 1 74 ? -15.148 7.947 18.193 1.00 96.81 74 HIS A C 1
ATOM 580 O O . HIS A 1 74 ? -14.579 7.041 18.792 1.00 96.81 74 HIS A O 1
ATOM 586 N N . ILE A 1 75 ? -15.169 9.199 18.663 1.00 96.94 75 ILE A N 1
ATOM 587 C CA . ILE A 1 75 ? -14.478 9.607 19.901 1.00 96.94 75 ILE A CA 1
ATOM 588 C C . ILE A 1 75 ? -14.977 8.795 21.104 1.00 96.94 75 ILE A C 1
ATOM 590 O O . ILE A 1 75 ? -14.173 8.342 21.913 1.00 96.94 75 ILE A O 1
ATOM 594 N N . GLN A 1 76 ? -16.288 8.550 21.211 1.00 97.19 76 GLN A N 1
ATOM 595 C CA . GLN A 1 76 ? -16.838 7.700 22.277 1.00 97.19 76 GLN A CA 1
ATOM 596 C C . GLN A 1 76 ? -16.319 6.258 22.219 1.00 97.19 76 GLN A C 1
ATOM 598 O O . GLN A 1 76 ? -16.152 5.634 23.259 1.00 97.19 76 GLN A O 1
ATOM 603 N N . LYS A 1 77 ? -16.047 5.718 21.027 1.00 95.44 77 LYS A N 1
ATOM 604 C CA . LYS A 1 77 ? -15.414 4.398 20.895 1.00 95.44 77 LYS A CA 1
ATOM 605 C C . LYS A 1 77 ? -13.940 4.442 21.291 1.00 95.44 77 LYS A C 1
ATOM 607 O O . LYS A 1 77 ? -13.481 3.531 21.968 1.00 95.44 77 LYS A O 1
ATOM 612 N N . LEU A 1 78 ? -13.225 5.499 20.909 1.00 96.50 78 LEU A N 1
ATOM 613 C CA . LEU A 1 78 ? -11.799 5.661 21.195 1.00 96.50 78 LEU A CA 1
ATOM 614 C C . LEU A 1 78 ? -11.479 5.744 22.692 1.00 96.50 78 LEU A C 1
ATOM 616 O O . LEU A 1 78 ? -10.406 5.314 23.107 1.0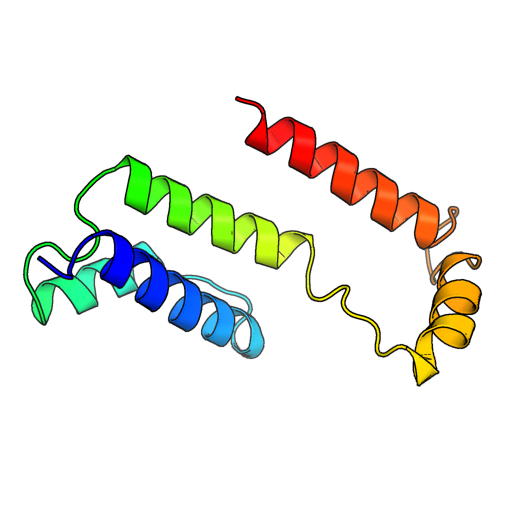0 96.50 78 LEU A O 1
ATOM 620 N N . THR A 1 79 ? -12.401 6.259 23.509 1.00 96.12 79 THR A N 1
ATOM 621 C CA . THR A 1 79 ? -12.229 6.335 24.971 1.00 96.12 79 THR A CA 1
ATOM 622 C C . THR A 1 79 ? -12.445 5.005 25.686 1.00 96.12 79 THR A C 1
ATOM 624 O O . THR A 1 79 ? -12.129 4.901 26.870 1.00 96.12 79 THR A O 1
ATOM 627 N N . GLN A 1 80 ? -12.971 3.989 24.998 1.00 95.44 80 GLN A N 1
ATOM 628 C CA . GLN A 1 80 ? -13.205 2.668 25.569 1.00 95.44 80 GLN A CA 1
ATOM 629 C C . GLN A 1 80 ? -12.085 1.694 25.173 1.00 95.44 80 GLN A C 1
ATOM 631 O O . GLN A 1 80 ? -11.541 1.791 24.067 1.00 95.44 80 GLN A O 1
ATOM 636 N N . PRO A 1 81 ? -11.722 0.743 26.050 1.00 95.44 81 PRO A N 1
ATOM 637 C CA . PRO A 1 81 ? -10.843 -0.356 25.677 1.00 95.44 81 PRO A CA 1
ATOM 638 C C . PRO A 1 81 ? -11.582 -1.333 24.745 1.00 95.44 81 PRO A C 1
ATOM 640 O O . PRO A 1 81 ? -12.714 -1.732 25.047 1.00 95.44 81 PRO A O 1
ATOM 643 N N . PRO A 1 82 ? -10.991 -1.723 23.602 1.00 93.44 82 PRO A N 1
ATOM 644 C CA . PRO A 1 82 ? -11.577 -2.743 22.744 1.00 93.44 82 PRO A CA 1
ATOM 645 C C . PRO A 1 82 ? -11.520 -4.137 23.405 1.00 93.44 82 PRO A C 1
ATOM 647 O O . PRO A 1 82 ? -10.773 -4.352 24.361 1.00 93.44 82 PRO A O 1
ATOM 650 N N . PRO A 1 83 ? -12.314 -5.113 22.924 1.00 94.56 83 PRO A N 1
ATOM 651 C CA . PRO A 1 83 ? -12.347 -6.450 23.512 1.00 94.56 83 PRO A CA 1
ATOM 652 C C . PRO A 1 83 ? -10.968 -7.120 23.507 1.00 94.56 83 PRO A C 1
ATOM 654 O O . PRO A 1 83 ? -10.355 -7.264 22.454 1.00 94.56 83 PRO A O 1
ATOM 657 N N . GLY A 1 84 ? -10.514 -7.570 24.677 1.00 93.56 84 GLY A N 1
ATOM 658 C CA . GLY A 1 84 ? -9.212 -8.227 24.842 1.00 93.56 84 GLY A CA 1
ATOM 659 C C . GLY A 1 84 ? -8.051 -7.280 25.154 1.00 93.56 84 GLY A C 1
ATOM 660 O O . GLY A 1 84 ? -6.967 -7.766 25.461 1.00 93.56 84 GLY A O 1
ATOM 661 N N . GLU A 1 85 ? -8.282 -5.967 25.152 1.00 94.06 85 GLU A N 1
ATOM 662 C CA . GLU A 1 85 ? -7.267 -4.955 25.444 1.00 94.06 85 GLU A CA 1
ATOM 663 C C . GLU A 1 85 ? -7.497 -4.302 26.812 1.00 94.06 85 GLU A C 1
ATOM 665 O O . GLU A 1 85 ? -8.623 -4.182 27.298 1.00 94.06 85 GLU A O 1
ATOM 670 N N . THR A 1 86 ? -6.409 -3.875 27.453 1.00 93.38 86 THR A N 1
ATOM 671 C CA . THR A 1 86 ? -6.439 -3.202 28.768 1.00 93.38 86 THR A CA 1
ATOM 672 C C . THR A 1 86 ? -6.352 -1.684 28.664 1.00 93.38 86 THR A C 1
ATOM 674 O O . THR A 1 86 ? -6.622 -0.978 29.636 1.00 93.38 86 THR A O 1
ATOM 677 N N . VAL A 1 87 ? -5.981 -1.185 27.488 1.00 95.19 87 VAL A N 1
ATOM 678 C CA . VAL A 1 87 ? -5.807 0.234 27.188 1.00 95.19 87 VAL A CA 1
ATOM 679 C C . VAL A 1 87 ? -6.891 0.709 26.22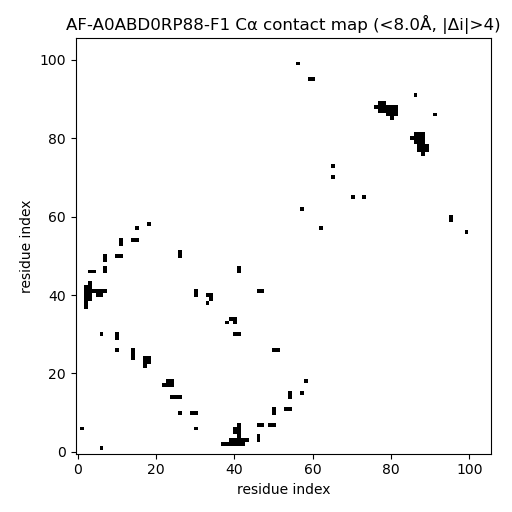9 1.00 95.19 87 VAL A C 1
ATOM 681 O O . VAL A 1 87 ? -7.495 -0.079 25.503 1.00 95.19 87 VAL A O 1
ATOM 684 N N . THR A 1 88 ? -7.158 2.013 26.239 1.00 96.50 88 THR A N 1
ATOM 685 C CA . THR A 1 88 ? -8.165 2.610 25.351 1.00 96.50 88 THR A CA 1
ATOM 686 C C . THR A 1 88 ? -7.777 2.447 23.882 1.00 96.50 88 THR A C 1
ATOM 688 O O . THR A 1 88 ? -6.590 2.422 23.548 1.00 96.50 88 THR A O 1
ATOM 691 N N . ALA A 1 89 ? -8.765 2.390 22.985 1.00 94.12 89 ALA A N 1
ATOM 692 C CA . ALA A 1 89 ? -8.495 2.361 21.547 1.00 94.12 89 ALA A CA 1
ATOM 693 C C . ALA A 1 89 ? -7.679 3.585 21.084 1.00 94.12 89 ALA A C 1
ATOM 695 O O . ALA A 1 89 ? -6.818 3.449 20.220 1.00 94.12 89 ALA A O 1
ATOM 696 N N . MET A 1 90 ? -7.855 4.744 21.729 1.00 95.56 90 MET A N 1
ATOM 697 C CA . MET A 1 90 ? -7.023 5.921 21.476 1.00 95.56 90 MET A CA 1
ATOM 698 C C . MET A 1 90 ? -5.539 5.684 21.773 1.00 95.56 90 MET A C 1
ATOM 700 O O . MET A 1 90 ? -4.671 6.085 20.999 1.00 95.56 90 MET A O 1
ATOM 704 N N . GLU A 1 91 ? -5.232 5.039 22.899 1.00 94.25 91 GLU A N 1
ATOM 705 C CA . GLU A 1 91 ? -3.847 4.745 23.270 1.00 94.25 91 GLU A CA 1
ATOM 706 C C . GLU A 1 91 ? -3.205 3.752 22.291 1.00 94.25 91 GLU A C 1
ATOM 708 O O . GLU A 1 91 ? -2.028 3.892 21.952 1.00 94.25 91 GLU A O 1
ATOM 713 N N . LEU A 1 92 ? -3.977 2.777 21.801 1.00 92.94 92 LEU A N 1
ATOM 714 C CA . LEU A 1 92 ? -3.516 1.842 20.773 1.00 92.94 92 LEU A CA 1
ATOM 715 C C . LEU A 1 92 ? -3.183 2.564 19.462 1.00 92.94 92 LEU A C 1
ATOM 717 O O . LEU A 1 92 ? -2.086 2.374 18.935 1.00 92.94 92 LEU A O 1
ATOM 721 N N . GLU A 1 93 ? -4.066 3.437 18.970 1.00 91.50 93 GLU A N 1
ATOM 722 C CA . GLU A 1 93 ? -3.818 4.223 17.750 1.00 91.50 93 GLU A CA 1
ATOM 723 C C . GLU A 1 93 ? -2.570 5.114 17.876 1.00 91.50 93 GLU A C 1
ATOM 725 O O . GLU A 1 93 ? -1.754 5.211 16.951 1.00 91.50 93 GLU A O 1
ATOM 730 N N . PHE A 1 94 ? -2.362 5.720 19.047 1.00 91.44 94 PHE A N 1
ATOM 731 C CA . PHE A 1 94 ? -1.180 6.541 19.297 1.00 91.44 94 PHE A CA 1
ATOM 732 C C . PHE A 1 94 ? 0.120 5.718 19.282 1.00 91.44 94 PHE A C 1
ATOM 734 O O . PHE A 1 94 ? 1.121 6.150 18.705 1.00 91.44 94 PHE A O 1
ATOM 741 N N . LYS A 1 95 ? 0.111 4.506 19.856 1.00 89.75 95 LYS A N 1
ATOM 742 C CA . LYS A 1 95 ? 1.268 3.590 19.828 1.00 89.75 95 LYS A CA 1
ATOM 743 C C . LYS A 1 95 ? 1.638 3.175 18.405 1.00 89.75 95 LYS A C 1
ATOM 745 O O . LYS A 1 95 ? 2.820 3.190 18.064 1.00 89.75 95 LYS A O 1
ATOM 750 N N . VAL A 1 96 ? 0.646 2.860 17.569 1.00 86.25 96 VAL A N 1
ATOM 751 C CA . VAL A 1 96 ? 0.865 2.523 16.149 1.00 86.25 96 VAL A CA 1
ATOM 752 C C . VAL A 1 96 ? 1.559 3.675 15.421 1.00 86.25 96 VAL A C 1
ATOM 754 O O . VAL A 1 96 ? 2.564 3.464 14.742 1.00 86.25 96 VAL A O 1
ATOM 757 N N . THR A 1 97 ? 1.083 4.902 15.633 1.00 79.50 97 THR A N 1
ATOM 758 C CA . THR A 1 97 ? 1.668 6.107 15.024 1.00 79.50 97 THR A CA 1
ATOM 759 C C . THR A 1 97 ? 3.131 6.299 15.435 1.00 79.50 97 THR A C 1
ATOM 761 O O . THR A 1 97 ? 3.992 6.554 14.591 1.00 79.50 97 THR A O 1
ATOM 764 N N . ALA A 1 98 ? 3.440 6.132 16.725 1.00 80.88 98 ALA A N 1
ATOM 765 C CA . ALA A 1 98 ? 4.806 6.257 17.231 1.00 80.88 98 ALA A CA 1
ATOM 766 C C . ALA A 1 98 ? 5.752 5.189 16.652 1.00 80.88 98 ALA A C 1
ATOM 768 O O . ALA A 1 98 ? 6.905 5.486 16.324 1.00 80.88 98 ALA A O 1
ATOM 769 N N . HIS A 1 99 ? 5.266 3.954 16.491 1.00 77.75 99 HIS A N 1
ATOM 770 C CA . HIS A 1 99 ? 6.040 2.882 15.870 1.00 77.75 99 HIS A CA 1
ATOM 771 C C . HIS A 1 99 ? 6.378 3.220 14.415 1.00 77.75 99 HIS A C 1
ATOM 773 O O . HIS A 1 99 ? 7.549 3.181 14.049 1.00 77.75 99 HIS A O 1
ATOM 779 N N . LEU A 1 100 ? 5.395 3.624 13.605 1.00 78.06 100 LEU A N 1
ATOM 780 C CA . LEU A 1 100 ? 5.618 3.949 12.189 1.00 78.06 100 LEU A CA 1
ATOM 781 C C . LEU A 1 100 ? 6.576 5.124 12.000 1.00 78.06 100 LEU A C 1
ATOM 783 O O . LEU A 1 100 ? 7.474 5.048 11.166 1.00 78.06 100 LEU A O 1
ATOM 787 N N . HIS A 1 101 ? 6.456 6.168 12.824 1.00 75.62 101 HIS A N 1
ATOM 788 C CA . HIS A 1 101 ? 7.395 7.289 12.788 1.00 75.62 101 HIS A CA 1
ATOM 789 C C . HIS A 1 101 ? 8.846 6.837 13.022 1.00 75.62 101 HIS A C 1
ATOM 791 O O . HIS A 1 101 ? 9.761 7.366 12.408 1.00 75.62 101 HIS A O 1
ATOM 797 N N . THR A 1 102 ? 9.062 5.823 13.861 1.00 72.62 102 THR A N 1
ATOM 798 C CA . THR A 1 102 ? 10.401 5.256 14.090 1.00 72.62 102 THR A CA 1
ATOM 799 C C . THR A 1 102 ? 10.919 4.485 12.870 1.00 72.62 102 THR A C 1
ATOM 801 O O . THR A 1 102 ? 12.111 4.531 12.585 1.00 72.62 102 THR A O 1
ATOM 804 N N . TYR A 1 103 ? 10.038 3.799 12.135 1.00 71.88 103 TYR A N 1
ATOM 805 C CA . TYR A 1 103 ? 10.414 3.024 10.946 1.00 71.88 103 TYR A CA 1
ATOM 806 C C . TYR A 1 103 ? 10.744 3.894 9.726 1.00 71.88 103 TYR A C 1
ATOM 808 O O . TYR A 1 103 ? 11.613 3.511 8.953 1.00 71.88 103 TYR A O 1
ATOM 816 N N . PHE A 1 104 ? 10.090 5.049 9.568 1.00 75.25 104 PHE A N 1
ATOM 817 C CA . PHE A 1 104 ? 10.259 5.926 8.398 1.00 75.25 104 PHE A CA 1
ATOM 818 C C . PHE A 1 104 ? 11.170 7.145 8.635 1.00 75.25 104 PHE A C 1
ATOM 820 O O . PHE A 1 104 ? 11.310 7.989 7.754 1.00 75.25 104 PHE A O 1
ATOM 827 N N . ALA A 1 105 ? 11.769 7.280 9.823 1.00 68.38 105 ALA A N 1
ATOM 828 C CA . ALA A 1 105 ? 12.655 8.400 10.167 1.00 68.38 105 ALA A CA 1
ATOM 829 C C . ALA A 1 105 ? 14.141 8.179 9.802 1.00 68.38 105 ALA A C 1
ATOM 831 O O . ALA A 1 105 ? 14.979 9.021 10.141 1.00 68.38 105 ALA A O 1
ATOM 832 N N . HIS A 1 106 ? 14.471 7.071 9.136 1.00 53.09 106 HIS A N 1
ATOM 833 C CA . HIS A 1 106 ? 15.816 6.710 8.676 1.00 53.09 106 HIS A CA 1
ATOM 834 C C . HIS A 1 106 ? 15.876 6.661 7.152 1.00 53.09 106 HIS A C 1
ATOM 836 O O . HIS A 1 106 ? 16.958 7.001 6.621 1.00 53.09 106 HIS A O 1
#

Nearest PDB structures (foldseek):
  6kr4-assembly4_D  TM=9.679E-01  e=3.732E-11  Homo sapiens
  6kr4-assembly2_B  TM=9.894E-01  e=7.060E-11  Homo sapiens
  6kr4-assembly1_A  TM=9.791E-01  e=1.122E-10  Homo sapiens
  1lar-assembly2_B  TM=9.577E-01  e=7.481E-11  Homo sapiens
  1lar-assembly1_A  TM=9.463E-01  e=1.189E-10  Homo sapiens

InterPro domains:
  IPR000242 Tyrosine-specific protein phosphatase, PTPase domain [PF00102] (1-57)
  IPR000242 Tyrosine-specific protein phosphatase, PTPase domain [PR00700] (25-40)
  IPR000242 Tyrosine-specific protein phosphatase, PTPase domain [PR00700] (41-51)
  IPR000242 Tyrosine-specific protein phosphatase, PTPase domain [PS50055] (1-58)
  IPR000387 Tyrosine-specific protein phosphatases domain [PS50056] (1-49)
  IPR003595 Protein-tyrosine phosphatase, catalytic [SM00404] (1-57)
  IPR029021 Protein-tyrosine phosphatase-like [G3DSA:3.90.190.10] (1-73)
  IPR029021 Protein-tyrosine phosphatase-like [SSF52799] (1-96)
  IPR050348 Protein-Tyrosine Phosphatase [PTHR19134] (1-95)

Sequence (106 aa):
AGVGRTGCFIVIDAMLERMKHEKTVDIYGHVTCMRAQRNYMVQTEDQYIFIHEALLEAATCGNTEVPARNLYAHIQKLTQPPPGETVTAMELEFKVTAHLHTYFAH

pLDDT: mean 93.82, std 7.75, range [53.09, 98.69]

Organism: Cirrhinus mrigala (NCBI:txid683832)